Protein AF-R8W109-F1 (afdb_monomer)

Secondary structure (DSSP, 8-state):
--GGGGTTHHHHHHHHHHTSHHHHHHHHHHHHHHH-TT--HHHHHHHHHHHHHHHHHHHHHH-HHHHHHHHHHHHHTTS-SSHHHHHHHHHHHHHHTT-

Structure (mmCIF, N/CA/C/O backbone):
data_AF-R8W109-F1
#
_entry.id   AF-R8W109-F1
#
loop_
_atom_site.group_PDB
_atom_site.id
_atom_site.type_symbol
_atom_site.label_atom_id
_atom_site.label_alt_id
_atom_site.label_comp_id
_atom_site.label_asym_id
_atom_site.label_entity_id
_atom_site.label_seq_id
_atom_site.pdbx_PDB_ins_code
_atom_site.Cartn_x
_atom_site.Cartn_y
_atom_site.Cartn_z
_atom_site.occupancy
_atom_site.B_iso_or_equiv
_atom_site.auth_seq_id
_atom_site.auth_comp_id
_atom_site.auth_asym_id
_atom_site.auth_atom_id
_atom_site.pdbx_PDB_model_num
ATOM 1 N N . MET A 1 1 ? 6.113 -9.562 -24.588 1.00 45.81 1 MET A N 1
ATOM 2 C CA . MET A 1 1 ? 5.800 -8.290 -23.892 1.00 45.81 1 MET A CA 1
ATOM 3 C C . MET A 1 1 ? 4.538 -8.338 -23.015 1.00 45.81 1 MET A C 1
ATOM 5 O O . MET A 1 1 ? 4.368 -7.432 -22.215 1.00 45.81 1 MET A O 1
ATOM 9 N N . ALA A 1 2 ? 3.655 -9.348 -23.111 1.00 50.66 2 ALA A N 1
ATOM 10 C CA . ALA A 1 2 ? 2.463 -9.446 -22.248 1.00 50.66 2 ALA A CA 1
ATOM 11 C C . ALA A 1 2 ? 2.728 -10.100 -20.873 1.00 50.66 2 ALA A C 1
ATOM 13 O O . ALA A 1 2 ? 2.061 -9.752 -19.906 1.00 50.66 2 ALA A O 1
ATOM 14 N N . GLU A 1 3 ? 3.723 -10.989 -20.768 1.00 47.72 3 GLU A N 1
ATOM 15 C CA . GLU A 1 3 ? 4.036 -11.719 -19.523 1.00 47.72 3 GLU A CA 1
ATOM 16 C C . GLU A 1 3 ? 4.489 -10.812 -18.372 1.00 47.72 3 GLU A C 1
ATOM 18 O O . GLU A 1 3 ? 4.280 -11.135 -17.210 1.00 47.72 3 GLU A O 1
ATOM 23 N N . TRP A 1 4 ? 5.041 -9.636 -18.673 1.00 49.56 4 TRP A N 1
ATOM 24 C CA . TRP A 1 4 ? 5.592 -8.733 -17.659 1.00 49.56 4 TRP A CA 1
ATOM 25 C C . TRP A 1 4 ? 4.500 -7.958 -16.907 1.00 49.56 4 TRP A C 1
ATOM 27 O O . TRP A 1 4 ? 4.735 -7.480 -15.804 1.00 49.56 4 TRP A O 1
ATOM 37 N N . ARG A 1 5 ? 3.273 -7.893 -17.453 1.00 54.62 5 ARG A N 1
ATOM 38 C CA . ARG A 1 5 ? 2.106 -7.319 -16.757 1.00 54.62 5 ARG A CA 1
ATOM 39 C C . ARG A 1 5 ? 1.607 -8.187 -15.600 1.00 54.62 5 ARG A C 1
ATOM 41 O O . ARG A 1 5 ? 0.811 -7.699 -14.806 1.00 54.62 5 ARG A O 1
ATOM 48 N N . LEU A 1 6 ? 2.043 -9.447 -15.510 1.00 57.78 6 LEU A N 1
ATOM 49 C CA . LEU A 1 6 ? 1.655 -10.340 -14.417 1.00 57.78 6 LEU A CA 1
ATOM 50 C C . LEU A 1 6 ? 2.437 -10.064 -13.130 1.00 57.78 6 LEU A C 1
ATOM 52 O O . LEU A 1 6 ? 1.918 -10.321 -12.042 1.00 57.78 6 LEU A O 1
ATOM 56 N N . TYR A 1 7 ? 3.646 -9.500 -13.222 1.00 60.56 7 TYR A N 1
ATOM 57 C CA . TYR A 1 7 ? 4.516 -9.340 -12.063 1.00 60.56 7 TYR A CA 1
ATOM 58 C C . TYR A 1 7 ? 3.978 -8.256 -11.119 1.00 60.56 7 TYR A C 1
ATOM 60 O O . TYR A 1 7 ? 3.990 -7.069 -11.424 1.00 60.56 7 TYR A O 1
ATOM 68 N N . GLY A 1 8 ? 3.420 -8.684 -9.984 1.00 64.69 8 GLY A N 1
ATOM 69 C CA . GLY A 1 8 ? 2.793 -7.801 -8.996 1.00 64.69 8 GLY A CA 1
ATOM 70 C C . GLY A 1 8 ? 1.291 -7.561 -9.190 1.00 64.69 8 GLY A C 1
ATOM 71 O O . GLY A 1 8 ? 0.665 -7.057 -8.264 1.00 64.69 8 GLY A O 1
ATOM 72 N N . SER A 1 9 ? 0.691 -7.980 -10.312 1.00 74.31 9 SER A N 1
ATOM 73 C CA . SER A 1 9 ? -0.764 -7.868 -10.533 1.00 74.31 9 SER A CA 1
ATOM 74 C C . SER A 1 9 ? -1.562 -8.655 -9.492 1.00 74.31 9 SER A C 1
ATOM 76 O O . SER A 1 9 ? -2.386 -8.078 -8.798 1.00 74.31 9 SER A O 1
ATOM 78 N N . ASP A 1 10 ? -1.203 -9.915 -9.243 1.00 79.06 10 ASP A N 1
ATOM 79 C CA . ASP A 1 10 ? -1.842 -10.725 -8.201 1.00 79.06 10 ASP A CA 1
ATOM 80 C C . ASP A 1 10 ? -1.673 -10.132 -6.792 1.00 79.06 10 ASP A C 1
ATOM 82 O O . ASP A 1 10 ? -2.545 -10.286 -5.938 1.00 79.06 10 ASP A O 1
ATOM 86 N N . ARG A 1 11 ? -0.532 -9.485 -6.513 1.00 77.94 11 ARG A N 1
ATOM 87 C CA . ARG A 1 11 ? -0.266 -8.836 -5.216 1.00 77.94 11 ARG A CA 1
ATOM 88 C C . ARG A 1 11 ? -1.127 -7.590 -5.055 1.00 77.94 11 ARG A C 1
ATOM 90 O O . ARG A 1 11 ? -1.739 -7.410 -4.008 1.00 77.94 11 ARG A O 1
ATOM 97 N N . LYS A 1 12 ? -1.204 -6.783 -6.112 1.00 81.31 12 LYS A N 1
ATOM 98 C CA . LYS A 1 12 ? -2.060 -5.606 -6.198 1.00 81.31 12 LYS A CA 1
ATOM 99 C C . LYS A 1 12 ? -3.531 -5.990 -6.043 1.00 81.31 12 LYS A C 1
ATOM 101 O O . LYS A 1 12 ? -4.195 -5.443 -5.177 1.00 81.31 12 LYS A O 1
ATOM 106 N N . ASP A 1 13 ? -4.014 -6.962 -6.809 1.00 84.62 13 ASP A N 1
ATOM 107 C CA . ASP A 1 13 ? -5.417 -7.386 -6.797 1.00 84.62 13 ASP A CA 1
ATOM 108 C C . ASP A 1 13 ? -5.834 -7.973 -5.442 1.00 84.62 13 ASP A C 1
ATOM 110 O O . ASP A 1 13 ? -6.990 -7.850 -5.036 1.00 84.62 13 ASP A O 1
ATOM 114 N N . ARG A 1 14 ? -4.911 -8.634 -4.729 1.00 84.44 14 ARG A N 1
ATOM 115 C CA . ARG A 1 14 ? -5.151 -9.064 -3.345 1.00 84.44 14 ARG A CA 1
ATOM 116 C C . ARG A 1 14 ? -5.232 -7.874 -2.399 1.00 84.44 14 ARG A C 1
ATOM 118 O O . ARG A 1 14 ? -6.205 -7.776 -1.665 1.00 84.44 14 ARG A O 1
ATOM 125 N N . PHE A 1 15 ? -4.262 -6.967 -2.462 1.00 86.44 15 PHE A N 1
ATOM 126 C CA . PHE A 1 15 ? -4.229 -5.787 -1.602 1.00 86.44 15 PHE A CA 1
ATOM 127 C C . PHE A 1 15 ? -5.445 -4.871 -1.823 1.00 86.44 15 PHE A C 1
ATOM 129 O O . PHE A 1 15 ? -6.066 -4.424 -0.870 1.00 86.44 15 PHE A O 1
ATOM 136 N N . GLU A 1 16 ? -5.873 -4.655 -3.069 1.00 86.56 16 GLU A N 1
ATOM 137 C CA . GLU A 1 16 ? -7.051 -3.832 -3.378 1.00 86.56 16 GLU A CA 1
ATOM 138 C C . GLU A 1 16 ? -8.356 -4.403 -2.806 1.00 86.56 16 GLU A C 1
ATOM 140 O O . GLU A 1 16 ? -9.246 -3.635 -2.441 1.00 86.56 16 GLU A O 1
ATOM 145 N N . LYS A 1 17 ? -8.475 -5.732 -2.673 1.00 86.44 17 LYS A N 1
ATOM 146 C CA . LYS A 1 17 ? -9.634 -6.356 -2.012 1.00 86.44 17 LYS A CA 1
ATOM 147 C C . LYS A 1 17 ? -9.683 -6.053 -0.518 1.00 86.44 17 LYS A C 1
ATOM 149 O O . LYS A 1 17 ? -10.774 -5.993 0.031 1.00 86.44 17 LYS A O 1
ATOM 154 N N . GLU A 1 18 ? -8.534 -5.843 0.117 1.00 85.50 18 GLU A N 1
ATOM 155 C CA . GLU A 1 18 ? -8.429 -5.503 1.542 1.00 85.50 18 GLU A CA 1
ATOM 156 C C . GLU A 1 18 ? -8.753 -4.021 1.807 1.00 85.50 18 GLU A C 1
ATOM 158 O O . GLU A 1 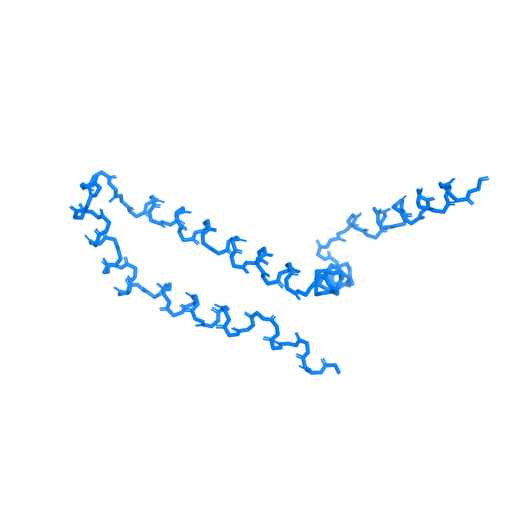18 ? -9.101 -3.649 2.924 1.00 85.50 18 GLU A O 1
ATOM 163 N N . LEU A 1 19 ? -8.711 -3.171 0.773 1.00 88.38 19 LEU A N 1
ATOM 164 C CA . LEU A 1 19 ? -8.985 -1.732 0.872 1.00 88.38 19 LEU A CA 1
ATOM 165 C C . LEU A 1 19 ? -10.476 -1.364 0.776 1.00 88.38 19 LEU A C 1
ATOM 167 O O . LEU A 1 19 ? -10.816 -0.177 0.736 1.00 88.38 19 LEU A O 1
ATOM 171 N N . VAL A 1 20 ? -11.386 -2.341 0.714 1.00 91.94 20 VAL A N 1
ATOM 172 C CA . VAL A 1 20 ? -12.825 -2.045 0.694 1.00 91.94 20 VAL A CA 1
ATOM 173 C C . VAL A 1 20 ? -13.307 -1.598 2.083 1.00 91.94 20 VAL A C 1
ATOM 175 O O . VAL A 1 20 ? -12.803 -2.092 3.092 1.00 91.94 20 VAL A O 1
ATOM 178 N N . PRO A 1 21 ? -14.299 -0.687 2.173 1.00 90.94 21 PRO A N 1
ATOM 179 C CA . PRO A 1 21 ? -14.720 -0.113 3.453 1.00 90.94 21 PRO A CA 1
ATOM 180 C C . PRO A 1 21 ? -15.086 -1.139 4.533 1.00 90.94 21 PRO A C 1
ATOM 182 O O . PRO A 1 21 ? -14.745 -0.930 5.694 1.00 90.94 21 PRO A O 1
ATOM 185 N N . ASP A 1 22 ? -15.737 -2.244 4.163 1.00 92.19 22 ASP A N 1
ATOM 186 C CA . ASP A 1 22 ? -16.158 -3.281 5.113 1.00 92.19 22 ASP A CA 1
ATOM 187 C C . ASP A 1 22 ? -14.961 -4.045 5.707 1.00 92.19 22 ASP A C 1
ATOM 189 O O . ASP A 1 22 ? -14.906 -4.274 6.917 1.00 92.19 22 ASP A O 1
ATOM 193 N N . GLU A 1 23 ? -13.965 -4.375 4.879 1.00 90.56 23 GLU A N 1
ATOM 194 C CA . GLU A 1 23 ? -12.730 -5.047 5.308 1.00 90.56 23 GLU A CA 1
ATOM 195 C C . GLU A 1 23 ? -11.862 -4.114 6.159 1.00 90.56 23 GLU A C 1
ATOM 197 O O . GLU A 1 23 ? -11.339 -4.517 7.201 1.00 90.56 23 GLU A O 1
ATOM 202 N N . LEU A 1 24 ? -11.771 -2.832 5.788 1.00 93.19 24 LEU A N 1
ATOM 203 C CA . LEU A 1 24 ? -11.090 -1.816 6.593 1.00 93.19 24 LEU A CA 1
ATOM 204 C C . LEU A 1 24 ? -11.786 -1.587 7.938 1.00 93.19 24 LEU A C 1
ATOM 206 O O . LEU A 1 24 ? -11.110 -1.429 8.952 1.00 93.19 24 LEU A O 1
ATOM 210 N N . ALA A 1 25 ? -13.120 -1.600 7.981 1.00 93.88 25 ALA A N 1
ATOM 211 C CA . ALA A 1 25 ? -13.875 -1.461 9.225 1.00 93.88 25 ALA A CA 1
ATOM 212 C C . ALA A 1 25 ? -13.653 -2.659 10.158 1.00 93.88 25 ALA A C 1
ATOM 214 O O . ALA A 1 25 ? -13.418 -2.479 11.356 1.00 93.88 25 ALA A O 1
ATOM 215 N N . TYR A 1 26 ? -13.671 -3.876 9.609 1.00 94.56 26 TYR A N 1
ATOM 216 C CA . TYR A 1 26 ? -13.330 -5.082 10.358 1.00 94.56 26 TYR A CA 1
ATOM 217 C C . TYR A 1 26 ? -11.887 -5.029 10.880 1.00 94.56 26 TYR A C 1
ATOM 219 O O . TYR A 1 26 ? -11.635 -5.278 12.060 1.00 94.56 26 TYR A O 1
ATOM 227 N N . THR A 1 27 ? -10.948 -4.618 10.030 1.00 94.25 27 THR A N 1
ATOM 228 C CA . THR A 1 27 ? -9.527 -4.489 10.372 1.00 94.25 27 THR A CA 1
ATOM 229 C C . THR A 1 27 ? -9.303 -3.439 11.464 1.00 94.25 27 THR A C 1
ATOM 231 O O . THR A 1 27 ? -8.576 -3.696 12.424 1.00 94.25 27 THR A O 1
ATOM 234 N N . LEU A 1 28 ? -9.983 -2.290 11.383 1.00 95.94 28 LEU A N 1
ATOM 235 C CA . LEU A 1 28 ? -9.965 -1.261 12.424 1.00 95.94 28 LEU A CA 1
ATOM 236 C C . LEU A 1 28 ? -10.450 -1.819 13.762 1.00 95.94 28 LEU A C 1
ATOM 238 O O . LEU A 1 28 ? -9.789 -1.626 14.778 1.00 95.94 28 LEU A O 1
ATOM 242 N N . MET A 1 29 ? -11.573 -2.545 13.760 1.00 96.38 29 MET A N 1
ATOM 243 C CA . MET A 1 29 ? -12.123 -3.169 14.965 1.00 96.38 29 MET A CA 1
ATOM 244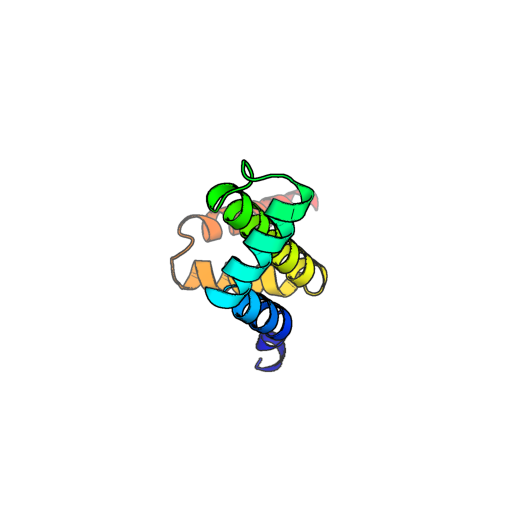 C C . MET A 1 29 ? -11.128 -4.158 15.588 1.00 96.38 29 MET A C 1
ATOM 246 O O . MET A 1 29 ? -10.962 -4.184 16.809 1.00 96.38 29 MET A O 1
ATOM 250 N N . CYS A 1 30 ? -10.440 -4.955 14.767 1.00 96.06 30 CYS A N 1
ATOM 251 C CA . CYS A 1 30 ? -9.396 -5.861 15.235 1.00 96.06 30 CYS A CA 1
ATOM 252 C C . CYS A 1 30 ? -8.226 -5.108 15.879 1.00 96.06 30 CYS A C 1
ATOM 254 O O . CYS A 1 30 ? -7.805 -5.480 16.972 1.00 96.06 30 CYS A O 1
ATOM 256 N N . TYR A 1 31 ? -7.731 -4.036 15.256 1.00 96.12 31 TYR A N 1
ATOM 257 C CA . TYR A 1 31 ? -6.652 -3.238 15.841 1.00 96.12 31 TYR A CA 1
ATOM 258 C C . TYR A 1 31 ? -7.085 -2.521 17.117 1.00 96.12 31 TYR A C 1
ATOM 260 O O . TYR A 1 31 ? -6.347 -2.541 18.094 1.00 96.12 31 TYR A O 1
ATOM 268 N N . GLN A 1 32 ? -8.294 -1.966 17.164 1.00 97.12 32 GLN A N 1
ATOM 269 C CA . GLN A 1 32 ? -8.831 -1.308 18.357 1.00 97.12 32 GLN A CA 1
ATOM 270 C C . GLN A 1 32 ? -8.988 -2.259 19.544 1.00 97.12 32 GLN A C 1
ATOM 272 O O . GLN A 1 32 ? -8.827 -1.847 20.692 1.00 97.12 32 GLN A O 1
ATOM 277 N N . LYS A 1 33 ? -9.264 -3.542 19.283 1.00 96.88 33 LYS A N 1
ATOM 278 C CA . LYS A 1 33 ? -9.326 -4.570 20.325 1.00 96.88 33 LYS A CA 1
ATOM 279 C C . LYS A 1 33 ? -7.974 -4.783 21.018 1.00 96.88 33 LYS A C 1
ATOM 281 O O . LYS A 1 33 ? -7.956 -5.022 22.221 1.00 96.88 33 LYS A O 1
ATOM 2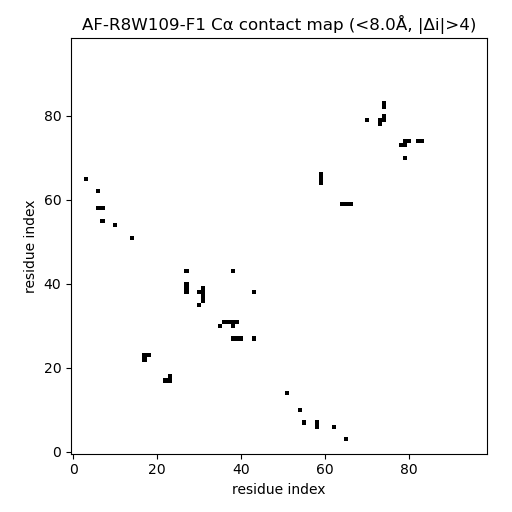86 N N . GLU A 1 34 ? -6.873 -4.691 20.277 1.00 96.06 34 GLU A N 1
ATOM 287 C CA . GLU A 1 34 ? -5.524 -4.980 20.783 1.00 96.06 34 GLU A CA 1
ATOM 288 C C . GLU A 1 34 ? -4.752 -3.711 21.197 1.00 96.06 34 GLU A C 1
ATOM 290 O O . GLU A 1 34 ? -3.987 -3.734 22.157 1.00 96.06 34 GLU A O 1
ATOM 295 N N . LEU A 1 35 ? -4.961 -2.594 20.493 1.00 94.06 35 LEU A N 1
ATOM 296 C CA . LEU A 1 35 ? -4.234 -1.326 20.659 1.00 94.06 35 LEU A CA 1
ATOM 297 C C . LEU A 1 35 ? -5.051 -0.248 21.390 1.00 94.06 35 LEU A C 1
ATOM 299 O 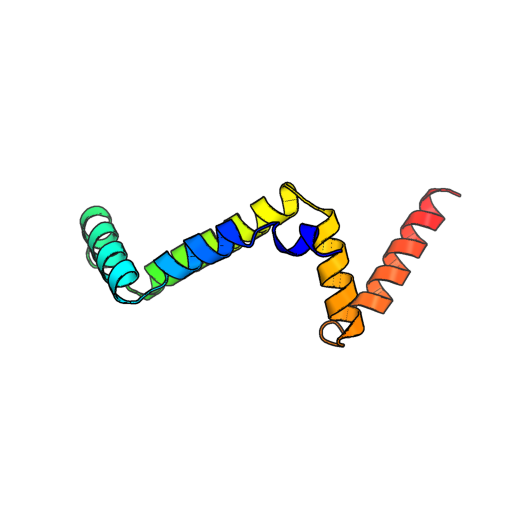O . LEU A 1 35 ? -4.511 0.795 21.751 1.00 94.06 35 LEU A O 1
ATOM 303 N N . GLY A 1 36 ? -6.340 -0.496 21.633 1.00 95.19 36 GLY A N 1
ATOM 304 C CA . GLY A 1 36 ? -7.262 0.454 22.248 1.00 95.19 36 GLY A CA 1
ATOM 305 C C . GLY A 1 36 ? -7.920 1.412 21.248 1.00 95.19 36 GLY A C 1
ATOM 306 O O . GLY A 1 36 ? -7.559 1.491 20.077 1.00 95.19 36 GLY A O 1
ATOM 307 N N . MET A 1 37 ? -8.909 2.169 21.733 1.00 93.12 37 MET A N 1
ATOM 308 C CA . MET A 1 37 ? -9.730 3.080 20.914 1.00 93.12 37 MET A CA 1
ATOM 309 C C . MET A 1 37 ? -8.979 4.324 20.416 1.00 93.12 37 MET A C 1
ATOM 311 O O . MET A 1 37 ? -9.509 5.058 19.587 1.00 93.12 37 MET A O 1
ATOM 315 N N . GLU A 1 38 ? -7.771 4.573 20.928 1.00 94.75 38 GLU A N 1
ATOM 316 C CA . GLU A 1 38 ? -6.872 5.613 20.412 1.00 94.75 38 GLU A CA 1
ATOM 317 C C . GLU A 1 38 ? -6.375 5.275 19.002 1.00 94.75 38 GLU A C 1
ATOM 319 O O . GLU A 1 38 ? -6.085 6.182 18.229 1.00 94.75 38 GLU A O 1
ATOM 324 N N . PHE A 1 39 ? -6.334 3.986 18.645 1.00 95.19 39 PHE A N 1
ATOM 325 C CA . PHE A 1 39 ? -6.055 3.554 17.285 1.00 95.19 39 PHE A CA 1
ATOM 326 C C . PHE A 1 39 ? -7.279 3.819 16.398 1.00 95.19 39 PHE A C 1
ATOM 328 O O . PHE A 1 39 ? -8.307 3.138 16.485 1.00 95.19 39 PHE A O 1
ATOM 335 N N . GLY A 1 40 ? -7.188 4.848 15.562 1.00 95.19 40 GLY A N 1
ATOM 336 C CA . GLY A 1 40 ? -8.265 5.313 14.709 1.00 95.19 40 GLY A CA 1
ATOM 337 C C . GLY A 1 40 ? -8.036 5.019 13.231 1.00 95.19 40 GLY A C 1
ATOM 338 O O . GLY A 1 40 ? -7.140 4.289 12.809 1.00 95.19 40 GLY A O 1
ATOM 339 N N . VAL A 1 41 ? -8.895 5.629 12.417 1.00 94.50 41 VAL A N 1
ATOM 340 C CA . VAL A 1 41 ? -8.779 5.592 10.955 1.00 94.50 41 VAL A CA 1
ATOM 341 C C . VAL A 1 41 ? -7.435 6.153 10.461 1.00 94.50 41 VAL A C 1
ATOM 343 O O . VAL A 1 41 ? -6.862 5.533 9.568 1.00 94.50 41 VAL A O 1
ATOM 346 N N . PRO A 1 42 ? -6.889 7.268 10.995 1.00 95.44 42 PRO A N 1
ATOM 347 C CA . PRO A 1 42 ? -5.600 7.783 10.531 1.00 95.44 42 PRO A CA 1
ATOM 348 C C . PRO A 1 42 ? -4.455 6.776 10.702 1.00 95.44 42 PRO A C 1
ATOM 350 O O . PRO A 1 42 ? -3.681 6.571 9.769 1.00 95.44 42 PRO A O 1
ATOM 353 N N . GLU A 1 43 ? -4.381 6.110 11.855 1.00 96.25 43 GLU A N 1
ATOM 354 C CA . GLU A 1 43 ? -3.355 5.107 12.146 1.00 96.25 43 GLU A CA 1
ATOM 355 C C . GLU A 1 43 ? -3.516 3.869 11.257 1.00 96.25 43 GLU A C 1
ATOM 357 O O . GLU A 1 43 ? -2.527 3.354 10.732 1.00 96.25 43 GLU A O 1
ATOM 362 N N . LEU A 1 44 ? -4.758 3.425 11.022 1.00 95.81 44 LEU A N 1
ATOM 363 C CA . LEU A 1 44 ? -5.041 2.334 10.088 1.00 95.81 44 LEU A CA 1
ATOM 364 C C . LEU A 1 44 ? -4.574 2.670 8.667 1.00 95.81 44 LEU A C 1
ATOM 366 O O . LEU A 1 44 ? -3.909 1.858 8.030 1.00 95.81 44 LEU A O 1
ATOM 370 N N . LEU A 1 45 ? -4.896 3.864 8.169 1.00 94.31 45 LEU A N 1
ATOM 371 C CA . LEU A 1 45 ? -4.511 4.276 6.819 1.00 94.31 45 LEU A CA 1
ATOM 372 C C . LEU A 1 45 ? -2.990 4.382 6.662 1.00 94.31 45 LEU A C 1
ATOM 374 O O . LEU A 1 45 ? -2.463 4.033 5.604 1.00 94.31 45 LEU A O 1
ATOM 378 N N . GLU A 1 46 ? -2.270 4.813 7.702 1.00 95.56 46 GLU A N 1
ATOM 379 C CA . GLU A 1 46 ? -0.807 4.826 7.664 1.00 95.56 46 GLU A CA 1
ATOM 380 C C . GLU A 1 46 ? -0.233 3.398 7.647 1.00 95.56 46 GLU A C 1
ATOM 382 O O . GLU A 1 46 ? 0.708 3.134 6.896 1.00 95.56 46 GLU A O 1
ATOM 387 N N . LEU A 1 47 ? -0.829 2.445 8.379 1.00 94.31 47 LEU A N 1
ATOM 388 C CA . LEU A 1 47 ? -0.445 1.030 8.281 1.00 94.31 47 LEU A CA 1
ATOM 389 C C . LEU A 1 47 ? -0.684 0.459 6.878 1.00 94.31 47 LEU A C 1
ATOM 391 O O . LEU A 1 47 ? 0.203 -0.201 6.336 1.00 94.31 47 LEU A O 1
ATOM 395 N N . GLU A 1 48 ? -1.837 0.728 6.266 1.00 93.94 48 GLU A N 1
ATOM 396 C CA . GLU A 1 48 ? -2.129 0.254 4.907 1.00 93.94 48 GLU A CA 1
ATOM 397 C C . GLU A 1 48 ? -1.177 0.864 3.873 1.00 93.94 48 GLU A C 1
ATOM 399 O O . GLU A 1 48 ? -0.681 0.174 2.982 1.00 93.94 48 GLU A O 1
ATOM 404 N N . LYS A 1 49 ? -0.812 2.138 4.034 1.00 93.75 49 LYS A N 1
ATOM 405 C CA . LYS A 1 49 ? 0.221 2.778 3.214 1.00 93.75 49 LYS A CA 1
ATOM 406 C C . LYS A 1 49 ? 1.586 2.096 3.365 1.00 93.75 49 LYS A C 1
ATOM 408 O O . LYS A 1 49 ? 2.259 1.865 2.361 1.00 93.75 49 LYS A O 1
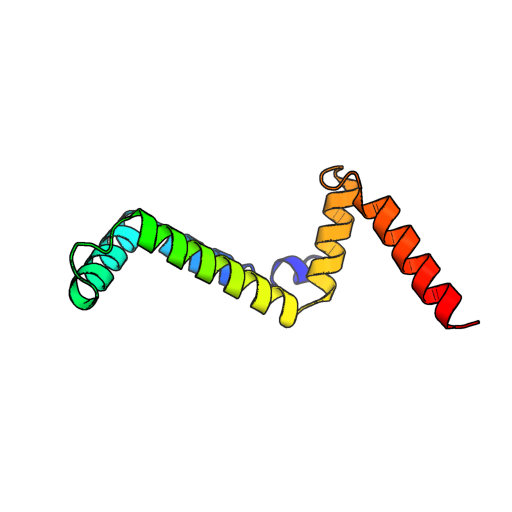ATOM 413 N N . ILE A 1 50 ? 1.999 1.745 4.585 1.00 94.12 50 ILE A N 1
ATOM 414 C CA . ILE A 1 50 ? 3.256 1.015 4.828 1.00 94.12 50 ILE A CA 1
ATOM 415 C C . ILE A 1 50 ? 3.221 -0.373 4.170 1.00 94.12 50 ILE A C 1
ATOM 417 O O . ILE A 1 50 ? 4.198 -0.772 3.527 1.00 94.12 50 ILE A O 1
ATOM 421 N N . LYS A 1 51 ? 2.096 -1.094 4.271 1.00 91.38 51 LYS A N 1
ATOM 422 C CA . LYS A 1 51 ? 1.904 -2.390 3.599 1.00 91.38 51 LYS A CA 1
ATOM 423 C C . LYS A 1 51 ? 2.013 -2.251 2.082 1.00 91.38 51 LYS A C 1
ATOM 425 O O . LYS A 1 51 ? 2.755 -3.009 1.460 1.00 91.38 51 LYS A O 1
ATOM 430 N N . ALA A 1 52 ? 1.357 -1.249 1.496 1.00 90.50 52 ALA A N 1
ATOM 431 C CA . ALA A 1 52 ? 1.426 -0.977 0.062 1.00 90.50 52 ALA A CA 1
ATOM 432 C C . ALA A 1 52 ? 2.870 -0.732 -0.406 1.00 90.50 52 ALA A C 1
ATOM 434 O O . ALA A 1 52 ? 3.316 -1.329 -1.385 1.00 90.50 52 ALA A O 1
ATOM 435 N N . LEU A 1 53 ? 3.625 0.105 0.317 1.00 89.31 53 LEU A N 1
ATOM 436 C CA . LEU A 1 53 ? 5.032 0.378 0.005 1.00 89.31 53 LEU A CA 1
ATOM 437 C C . LEU A 1 53 ? 5.900 -0.881 0.115 1.00 89.31 53 LEU A C 1
ATOM 439 O O . LEU A 1 53 ? 6.755 -1.106 -0.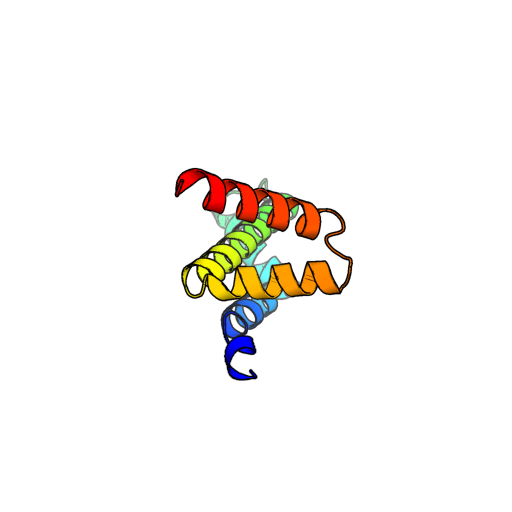740 1.00 89.31 53 LEU A O 1
ATOM 443 N N . THR A 1 54 ? 5.649 -1.724 1.119 1.00 88.38 54 THR A N 1
ATOM 444 C CA . THR A 1 54 ? 6.345 -3.009 1.287 1.00 88.38 54 THR A CA 1
ATOM 445 C C . THR A 1 54 ? 6.069 -3.950 0.115 1.00 88.38 54 THR A C 1
ATOM 447 O O . THR A 1 54 ? 7.006 -4.483 -0.469 1.00 88.38 54 THR A O 1
ATOM 450 N N . LEU A 1 55 ? 4.807 -4.091 -0.300 1.00 85.62 55 LEU A N 1
ATOM 451 C CA . LEU A 1 55 ? 4.422 -4.932 -1.439 1.00 85.62 55 LEU A CA 1
ATOM 452 C C . LEU A 1 55 ? 5.042 -4.452 -2.758 1.00 85.62 55 LEU A C 1
ATOM 454 O O . LEU A 1 55 ? 5.439 -5.270 -3.589 1.00 85.62 55 LEU A O 1
ATOM 458 N N . ILE A 1 56 ? 5.142 -3.133 -2.954 1.00 83.75 56 ILE A N 1
ATOM 459 C CA . ILE A 1 56 ? 5.832 -2.546 -4.109 1.00 83.75 56 ILE A CA 1
ATOM 460 C C . ILE A 1 56 ? 7.325 -2.884 -4.059 1.00 83.75 56 ILE A C 1
ATOM 462 O O . ILE A 1 56 ? 7.882 -3.313 -5.068 1.00 83.75 56 ILE A O 1
ATOM 466 N N . ALA A 1 57 ? 7.969 -2.725 -2.900 1.00 85.38 57 ALA A N 1
ATOM 467 C CA . ALA A 1 57 ? 9.384 -3.040 -2.730 1.00 85.38 57 ALA A CA 1
ATOM 468 C C . ALA A 1 57 ? 9.677 -4.530 -2.967 1.00 85.38 57 ALA A C 1
ATOM 470 O O . ALA A 1 57 ? 10.636 -4.852 -3.662 1.00 85.38 57 ALA A O 1
ATOM 471 N N . GL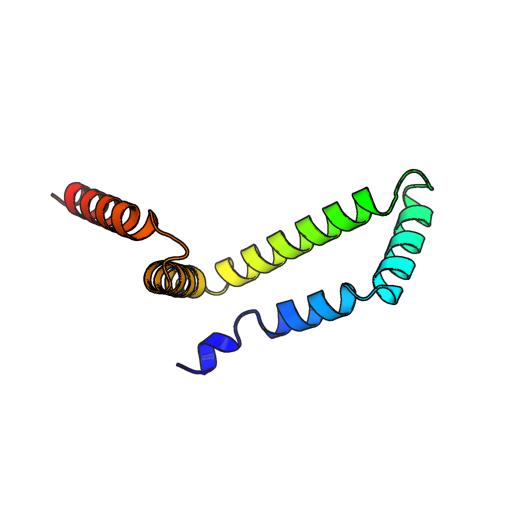U A 1 58 ? 8.829 -5.432 -2.465 1.00 83.25 58 GLU A N 1
ATOM 472 C CA . GLU A 1 58 ? 8.919 -6.871 -2.739 1.00 83.25 58 GLU A CA 1
ATOM 473 C C . GLU A 1 58 ? 8.774 -7.172 -4.233 1.00 83.25 58 GLU A C 1
ATOM 475 O O . GLU A 1 58 ? 9.586 -7.899 -4.797 1.00 83.25 58 GLU A O 1
ATOM 480 N N . ALA A 1 59 ? 7.779 -6.578 -4.901 1.00 81.50 59 ALA A N 1
ATOM 481 C CA . ALA A 1 59 ? 7.574 -6.777 -6.333 1.00 81.50 59 ALA A CA 1
ATOM 482 C C . ALA A 1 59 ? 8.763 -6.275 -7.172 1.00 81.50 59 ALA A C 1
ATOM 484 O O . ALA A 1 59 ? 9.120 -6.916 -8.158 1.00 81.50 59 ALA A O 1
ATOM 485 N N . ILE A 1 60 ? 9.384 -5.159 -6.775 1.00 81.75 60 ILE A N 1
ATOM 486 C CA . ILE A 1 60 ? 10.607 -4.642 -7.404 1.00 81.75 60 ILE A CA 1
ATOM 487 C C . ILE A 1 60 ? 11.795 -5.561 -7.117 1.00 81.75 60 ILE A C 1
ATOM 489 O O . ILE A 1 60 ? 12.574 -5.828 -8.021 1.00 81.75 60 ILE A O 1
ATOM 493 N N . ASN A 1 61 ? 11.955 -6.049 -5.887 1.00 82.88 61 ASN A N 1
ATOM 494 C CA . ASN A 1 61 ? 13.056 -6.944 -5.534 1.00 82.88 61 ASN A CA 1
ATOM 495 C C . ASN A 1 61 ? 12.998 -8.261 -6.320 1.00 82.88 61 ASN A C 1
ATOM 497 O O . ASN A 1 61 ? 14.023 -8.764 -6.771 1.00 82.88 61 ASN A O 1
ATOM 501 N N . ASP A 1 62 ? 11.796 -8.799 -6.499 1.00 82.25 62 ASP A N 1
ATOM 502 C CA . ASP A 1 62 ? 11.574 -10.024 -7.256 1.00 82.25 62 ASP A CA 1
ATOM 503 C C . ASP A 1 62 ? 11.795 -9.841 -8.778 1.00 82.25 62 ASP A C 1
ATOM 505 O O . ASP A 1 62 ? 12.153 -10.799 -9.465 1.00 82.25 62 ASP A O 1
ATOM 509 N N . ALA A 1 63 ? 11.587 -8.628 -9.311 1.00 80.88 63 ALA A N 1
ATOM 510 C CA . ALA A 1 63 ? 11.813 -8.282 -10.719 1.00 80.88 63 ALA A CA 1
ATOM 511 C C . ALA A 1 63 ? 12.328 -6.832 -10.882 1.00 80.88 63 ALA A C 1
ATOM 513 O O . ALA A 1 63 ? 11.555 -5.930 -11.230 1.00 80.88 63 ALA A O 1
ATOM 514 N N . PRO A 1 64 ? 13.630 -6.574 -10.659 1.00 77.25 64 PRO A N 1
ATOM 515 C CA . PRO A 1 64 ? 14.194 -5.221 -10.683 1.00 77.25 64 PRO A CA 1
ATOM 516 C C . PRO A 1 64 ? 14.048 -4.504 -12.032 1.00 77.25 64 PRO A C 1
ATOM 518 O O . PRO A 1 64 ? 13.902 -3.281 -12.083 1.00 77.25 64 PRO A O 1
ATOM 521 N N . GLU A 1 65 ? 14.023 -5.247 -13.140 1.00 78.00 65 GLU A N 1
ATOM 522 C CA . GLU A 1 65 ? 13.843 -4.725 -14.499 1.00 78.00 65 GLU A CA 1
ATOM 523 C C . GLU A 1 65 ? 12.474 -4.055 -14.687 1.00 78.00 65 GLU A C 1
ATOM 525 O O . GLU A 1 65 ? 12.331 -3.153 -15.516 1.00 78.00 65 GLU A O 1
ATOM 530 N N . PHE A 1 66 ? 11.476 -4.441 -13.884 1.00 74.44 66 PHE A N 1
ATOM 531 C CA . PHE A 1 66 ? 10.164 -3.800 -13.866 1.00 74.44 66 PHE A CA 1
ATOM 532 C C . PHE A 1 66 ? 10.265 -2.333 -13.442 1.00 74.44 66 PHE A C 1
ATOM 534 O O . PHE A 1 66 ? 9.583 -1.481 -14.011 1.00 74.44 66 PHE A O 1
ATOM 541 N N . LEU A 1 67 ? 11.133 -2.002 -12.480 1.00 79.38 67 LEU A N 1
ATOM 542 C CA . LEU A 1 67 ? 11.340 -0.615 -12.068 1.00 79.38 67 LEU A CA 1
ATOM 543 C C . LEU A 1 67 ? 11.880 0.221 -13.234 1.00 79.38 67 LEU A C 1
ATOM 545 O O . LEU A 1 67 ? 11.351 1.296 -13.511 1.00 79.38 67 LEU A O 1
ATOM 549 N N . LEU A 1 68 ? 12.876 -0.297 -13.955 1.00 79.88 68 LEU A N 1
ATOM 550 C CA . LEU A 1 68 ? 13.481 0.385 -15.102 1.00 79.88 68 LEU A CA 1
ATOM 551 C C . LEU A 1 68 ? 12.475 0.606 -16.241 1.00 79.88 68 LEU A C 1
ATOM 553 O O . LEU A 1 68 ? 12.413 1.706 -16.788 1.00 79.88 68 LEU A O 1
ATOM 557 N N . ASP A 1 69 ? 11.646 -0.393 -16.561 1.00 79.25 69 ASP A N 1
ATOM 558 C CA . ASP A 1 69 ? 10.603 -0.271 -17.590 1.00 79.25 69 ASP A CA 1
ATOM 559 C C . ASP A 1 69 ? 9.543 0.780 -17.215 1.00 79.25 69 ASP A C 1
ATOM 561 O O . ASP A 1 69 ? 9.174 1.631 -18.029 1.00 79.25 69 ASP A O 1
ATOM 565 N N . ASN A 1 70 ? 9.094 0.792 -15.953 1.00 76.94 70 ASN A N 1
ATOM 566 C CA . ASN A 1 70 ? 8.134 1.789 -15.476 1.00 76.94 70 ASN A CA 1
ATOM 567 C C . ASN A 1 70 ? 8.726 3.204 -15.451 1.00 76.94 70 ASN A C 1
ATOM 569 O O . ASN A 1 70 ? 8.031 4.152 -15.816 1.00 76.94 70 ASN A O 1
ATOM 573 N N . VAL A 1 71 ? 9.997 3.353 -15.071 1.00 81.38 71 VAL A N 1
ATOM 574 C CA . VAL A 1 71 ? 10.709 4.637 -15.128 1.00 81.38 71 VAL A CA 1
ATOM 575 C C . VAL A 1 71 ? 10.840 5.108 -16.578 1.00 81.38 71 VAL A C 1
ATOM 577 O O . VAL A 1 71 ? 10.475 6.242 -16.879 1.00 81.38 71 VAL A O 1
ATOM 580 N N . GLY A 1 72 ? 11.265 4.236 -17.497 1.00 78.50 72 GLY A N 1
ATOM 581 C CA . GLY A 1 72 ? 11.353 4.555 -18.924 1.00 78.50 72 GLY A CA 1
ATOM 582 C C . GLY A 1 72 ? 10.005 4.967 -19.524 1.00 78.50 72 GLY A C 1
ATOM 583 O O . GLY A 1 72 ? 9.929 5.918 -20.307 1.00 78.50 72 GLY A O 1
ATOM 584 N N . ARG A 1 73 ? 8.911 4.319 -19.106 1.00 80.25 73 ARG A N 1
ATOM 585 C CA . ARG A 1 73 ? 7.552 4.712 -19.496 1.00 80.25 73 ARG A CA 1
ATOM 586 C C . ARG A 1 73 ? 7.158 6.074 -18.925 1.00 80.25 73 ARG A C 1
ATOM 588 O O . ARG A 1 73 ? 6.676 6.911 -19.679 1.00 80.25 73 ARG A O 1
ATOM 595 N N . ALA A 1 74 ? 7.399 6.320 -17.640 1.00 78.62 74 ALA A N 1
ATOM 596 C CA . ALA A 1 74 ? 7.079 7.592 -16.993 1.00 78.62 74 ALA A CA 1
ATOM 597 C C . ALA A 1 74 ? 7.859 8.776 -17.595 1.00 78.62 74 ALA A C 1
ATOM 599 O O . ALA A 1 74 ? 7.316 9.874 -17.718 1.00 78.62 74 ALA A O 1
ATOM 600 N N . VAL A 1 75 ? 9.101 8.550 -18.035 1.00 78.56 75 VAL A N 1
ATOM 601 C CA . VAL A 1 75 ? 9.878 9.514 -18.832 1.00 78.56 75 VAL A CA 1
ATOM 602 C C . VAL A 1 75 ? 9.200 9.782 -20.174 1.00 78.56 75 VAL A C 1
ATOM 604 O O . VAL A 1 75 ? 8.961 10.934 -20.530 1.00 78.56 75 VAL A O 1
ATOM 607 N N . LYS A 1 76 ? 8.839 8.724 -20.910 1.00 78.56 76 LYS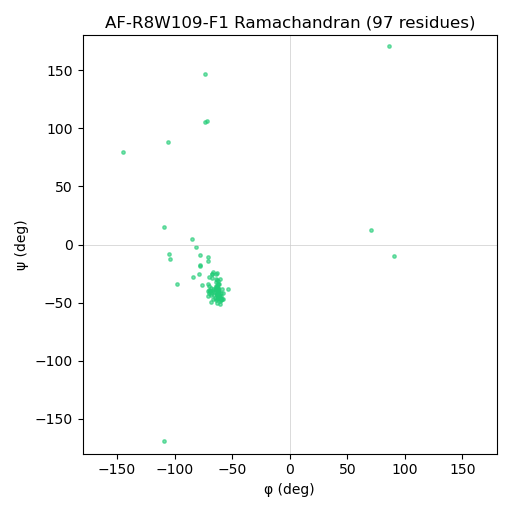 A N 1
ATOM 608 C CA . LYS A 1 76 ? 8.180 8.838 -22.220 1.00 78.56 76 LYS A CA 1
ATOM 609 C C . LYS A 1 76 ? 6.817 9.535 -22.142 1.00 78.56 76 LYS A C 1
ATOM 611 O O . LYS A 1 76 ? 6.431 10.233 -23.074 1.00 78.56 76 LYS A O 1
ATOM 616 N N . GLU A 1 77 ? 6.094 9.338 -21.047 1.00 80.38 77 GLU A N 1
ATOM 617 C CA . GLU A 1 77 ? 4.796 9.961 -20.772 1.00 80.38 77 GLU A CA 1
ATOM 618 C C . GLU A 1 77 ? 4.928 11.391 -20.216 1.00 80.38 77 GLU A C 1
ATOM 620 O O . GLU A 1 77 ? 3.919 12.055 -19.993 1.00 80.38 77 GLU A O 1
ATOM 625 N N . GLY A 1 78 ? 6.154 11.888 -20.005 1.00 73.31 78 GLY A N 1
ATOM 626 C CA . GLY A 1 78 ? 6.409 13.230 -19.479 1.00 73.31 78 GLY A CA 1
ATOM 627 C C . GLY A 1 78 ? 6.036 13.405 -18.004 1.00 73.31 78 GLY A C 1
ATOM 628 O O . GLY A 1 78 ? 6.001 14.531 -17.514 1.00 73.31 78 GLY A O 1
ATOM 629 N N . ILE A 1 79 ? 5.769 12.306 -17.290 1.00 75.44 79 ILE A N 1
ATOM 630 C CA . ILE A 1 79 ? 5.483 12.292 -15.847 1.00 75.44 79 ILE A CA 1
ATOM 631 C C . ILE A 1 79 ? 6.758 12.631 -15.072 1.00 75.44 79 ILE A C 1
ATOM 633 O O . ILE A 1 79 ? 6.723 13.378 -14.095 1.00 75.44 79 ILE A O 1
ATOM 637 N N . PHE A 1 80 ? 7.895 12.112 -15.537 1.00 65.81 80 PHE A N 1
ATOM 638 C CA . PHE A 1 80 ? 9.207 12.459 -15.015 1.00 65.81 80 PHE A CA 1
ATOM 639 C C . PHE A 1 80 ? 9.943 13.376 -15.987 1.00 65.81 80 PHE A C 1
ATOM 641 O O . PHE A 1 80 ? 10.701 12.924 -16.841 1.00 65.81 80 PHE A O 1
ATOM 648 N N . SER A 1 81 ? 9.728 14.680 -15.835 1.00 63.94 81 SER A N 1
ATOM 649 C CA . SER A 1 81 ? 10.392 15.705 -16.644 1.00 63.94 81 SER A CA 1
ATOM 650 C C . SER A 1 81 ? 11.905 15.803 -16.404 1.00 63.94 81 SER A C 1
ATOM 652 O O . SER A 1 81 ? 12.614 16.245 -17.297 1.00 63.94 81 SER A O 1
ATOM 654 N N . SER A 1 82 ? 12.409 15.364 -15.243 1.00 63.47 82 SER A N 1
ATOM 655 C CA . SER A 1 82 ? 13.832 15.448 -14.854 1.00 63.47 82 SER A CA 1
ATOM 656 C C . SER A 1 82 ? 14.614 14.132 -14.948 1.00 63.47 82 SER A C 1
ATOM 658 O O . SER A 1 82 ? 15.837 14.120 -14.844 1.00 63.47 82 SER A O 1
ATOM 660 N N . VAL A 1 83 ? 13.932 12.998 -15.121 1.00 62.81 83 VAL A N 1
ATOM 661 C CA . VAL A 1 83 ? 14.586 11.683 -15.160 1.00 62.81 83 VAL A CA 1
ATOM 662 C C . VAL A 1 83 ? 15.414 11.423 -16.428 1.00 62.81 83 VAL A C 1
ATOM 664 O O . VAL A 1 83 ? 16.445 10.773 -16.273 1.00 62.81 83 VAL A O 1
ATOM 667 N N . PRO A 1 84 ? 15.072 11.899 -17.647 1.00 62.31 84 PRO A N 1
ATOM 668 C CA . PRO A 1 84 ? 15.961 11.678 -18.790 1.00 62.31 84 PRO A CA 1
ATOM 669 C C . PRO A 1 84 ? 17.332 12.350 -18.602 1.00 62.31 84 PRO A C 1
ATOM 671 O O . PRO A 1 84 ? 18.347 11.711 -18.857 1.00 62.31 84 PRO A O 1
ATOM 674 N N . GLU A 1 85 ? 17.374 13.564 -18.042 1.00 64.00 85 GLU A N 1
ATOM 675 C CA . GLU A 1 85 ? 18.626 14.268 -17.707 1.00 64.00 85 GLU A CA 1
ATOM 676 C C . GLU A 1 85 ? 19.420 13.537 -16.606 1.00 64.00 85 GLU A C 1
ATOM 678 O O . GLU A 1 85 ? 20.643 13.418 -16.670 1.00 64.00 85 GLU A O 1
ATOM 683 N N . ALA A 1 86 ? 18.728 12.989 -15.600 1.00 64.88 86 ALA A N 1
ATOM 684 C CA . ALA A 1 86 ? 19.365 12.218 -14.533 1.00 64.88 86 ALA A CA 1
ATOM 685 C C . ALA A 1 86 ? 19.907 10.859 -15.016 1.00 64.88 86 ALA A C 1
ATOM 687 O O . ALA A 1 86 ? 20.956 10.421 -14.549 1.00 64.88 86 ALA A O 1
ATOM 688 N N . LEU A 1 87 ? 19.222 10.188 -15.948 1.00 67.62 87 LEU A N 1
ATOM 689 C CA . LEU A 1 87 ? 19.672 8.921 -16.533 1.00 67.62 87 LEU A CA 1
ATOM 690 C C . LEU A 1 87 ? 20.900 9.107 -17.428 1.00 67.62 87 LEU A C 1
ATOM 692 O O . LEU A 1 87 ? 21.808 8.283 -17.352 1.00 67.62 87 LEU A O 1
ATOM 696 N N . GLU A 1 88 ? 20.954 10.183 -18.220 1.00 68.31 88 GLU A N 1
ATOM 697 C CA . GLU A 1 88 ? 22.161 10.557 -18.972 1.00 68.31 88 GLU A CA 1
ATOM 698 C C . GLU A 1 88 ? 23.334 10.815 -18.019 1.00 68.31 88 GLU A C 1
ATOM 700 O O . GLU A 1 88 ? 24.395 10.220 -18.178 1.00 68.31 88 GLU A O 1
ATOM 705 N N . SER A 1 89 ? 23.115 11.582 -16.946 1.00 67.75 89 SER A N 1
ATOM 706 C CA . SER A 1 89 ? 24.163 11.862 -15.957 1.00 67.75 89 SER A CA 1
ATOM 707 C C . SER A 1 89 ? 24.663 10.606 -15.222 1.00 67.75 89 SER A C 1
ATOM 709 O O . SER A 1 89 ? 25.855 10.493 -14.934 1.00 67.75 89 SER A O 1
ATOM 711 N N . ILE A 1 90 ? 23.783 9.639 -14.937 1.00 72.00 90 ILE A N 1
ATOM 712 C CA . ILE A 1 90 ? 24.166 8.343 -14.352 1.00 72.00 90 ILE A CA 1
ATOM 713 C C . ILE A 1 90 ? 24.938 7.490 -15.367 1.00 72.00 90 ILE A C 1
ATOM 715 O O . ILE A 1 90 ? 25.924 6.853 -14.995 1.00 72.00 90 ILE A O 1
ATOM 719 N N . ALA A 1 91 ? 24.514 7.469 -16.633 1.00 73.00 91 ALA A N 1
ATOM 720 C CA . ALA A 1 91 ? 25.204 6.738 -17.692 1.00 73.00 91 ALA A CA 1
ATOM 721 C C . ALA A 1 91 ? 26.623 7.283 -17.920 1.00 73.00 91 ALA A C 1
ATOM 723 O O . ALA A 1 91 ? 27.570 6.496 -17.960 1.00 73.00 91 ALA A O 1
ATOM 724 N N . ASP A 1 92 ? 26.783 8.606 -17.969 1.00 74.88 92 ASP A N 1
ATOM 725 C CA . ASP A 1 92 ? 28.084 9.272 -18.086 1.00 74.88 92 ASP A CA 1
ATOM 726 C C . ASP A 1 92 ? 28.991 8.947 -16.889 1.00 74.88 92 ASP A C 1
ATOM 728 O O . ASP A 1 92 ? 30.147 8.565 -17.064 1.00 74.88 92 ASP A O 1
ATOM 732 N N . ALA A 1 93 ? 28.454 8.976 -15.664 1.00 70.88 93 ALA A N 1
ATOM 733 C CA . ALA A 1 93 ? 29.213 8.635 -14.459 1.00 70.88 93 ALA A CA 1
ATOM 734 C C . ALA A 1 93 ? 29.682 7.165 -14.414 1.00 70.88 93 ALA A C 1
ATOM 736 O O . ALA A 1 93 ? 30.715 6.865 -13.815 1.00 70.88 93 ALA A O 1
ATOM 737 N N . ILE A 1 94 ? 28.940 6.236 -15.028 1.00 71.31 94 ILE A N 1
ATOM 738 C CA . ILE A 1 94 ? 29.328 4.817 -15.139 1.00 71.31 94 ILE A CA 1
ATOM 739 C C . ILE A 1 94 ? 30.410 4.621 -16.213 1.00 71.31 94 ILE A C 1
ATOM 741 O O . ILE A 1 94 ? 31.290 3.769 -16.058 1.00 71.31 94 ILE A O 1
ATOM 745 N N . LEU A 1 95 ? 30.358 5.399 -17.296 1.00 72.25 95 LEU A N 1
ATOM 746 C CA . LEU A 1 95 ? 31.354 5.365 -18.368 1.00 72.25 95 LEU A CA 1
ATOM 747 C C . LEU A 1 95 ? 32.696 5.958 -17.907 1.00 72.25 95 LEU A C 1
ATOM 749 O O . LEU 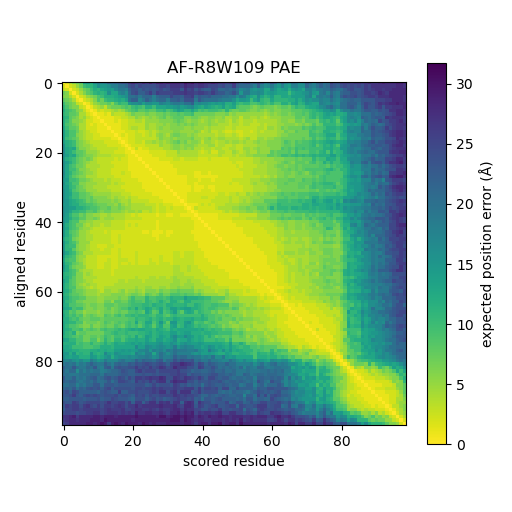A 1 95 ? 33.742 5.361 -18.164 1.00 72.25 95 LEU A O 1
ATOM 753 N N . ASP A 1 96 ? 32.666 7.045 -17.135 1.00 65.88 96 ASP A N 1
ATOM 754 C CA . ASP A 1 96 ? 33.866 7.683 -16.579 1.00 65.88 96 ASP A CA 1
ATOM 755 C C . ASP A 1 96 ? 34.592 6.820 -15.529 1.00 65.88 96 ASP A C 1
ATOM 757 O O . ASP A 1 96 ? 35.800 6.945 -15.361 1.00 65.88 96 ASP A O 1
ATOM 761 N N . GLN A 1 97 ? 33.905 5.897 -14.843 1.00 54.84 97 GLN A N 1
ATOM 762 C CA . GLN A 1 97 ? 34.538 4.984 -13.873 1.00 54.84 97 GLN A CA 1
ATOM 763 C C . GLN A 1 97 ? 35.295 3.803 -14.508 1.00 54.84 97 GLN A C 1
ATOM 765 O O . GLN A 1 97 ? 35.981 3.070 -13.795 1.00 54.84 97 GLN A O 1
ATOM 770 N N . ASN A 1 98 ? 35.170 3.598 -15.822 1.00 49.91 98 ASN A N 1
ATOM 771 C CA . ASN A 1 98 ? 35.822 2.508 -16.559 1.00 49.91 98 ASN A CA 1
ATOM 772 C C . ASN A 1 98 ? 36.959 2.990 -17.485 1.00 49.91 98 ASN A C 1
ATOM 774 O O . ASN A 1 98 ? 37.403 2.224 -18.346 1.00 49.91 98 ASN A O 1
ATOM 778 N N . THR A 1 99 ? 37.432 4.229 -17.303 1.00 47.81 99 THR A N 1
ATOM 779 C CA . THR A 1 99 ? 38.567 4.835 -18.026 1.00 47.81 99 THR A CA 1
ATOM 780 C C . THR A 1 99 ? 39.691 5.183 -17.055 1.00 47.81 99 THR A C 1
ATOM 782 O O . THR A 1 99 ? 40.870 4.998 -17.433 1.00 47.81 99 THR A O 1
#

Solvent-accessible surface area (backbone atoms only — not comparable to full-atom values): 5697 Å² total; per-residue (Å²): 129,72,74,67,67,54,73,47,43,68,58,48,60,53,52,58,63,52,68,36,71,70,50,43,51,53,50,47,55,56,46,23,72,77,69,33,80,84,52,44,70,70,58,50,52,51,51,53,51,52,50,52,54,49,54,52,51,51,43,32,70,79,38,57,65,56,53,55,53,52,49,54,48,33,37,75,70,56,74,36,78,61,49,63,64,50,50,51,54,52,51,52,56,57,56,64,74,76,114

Radius of gyration: 19.46 Å; Cα contacts (8 Å, |Δi|>4): 31; chains: 1; bounding box: 55×27×46 Å

Mean predicted aligned error: 10.95 Å

Foldseek 3Di:
DVVLVPQLPVVVVVLVVCPDPVNLVVVQVVCCVVVNPVSDPVNSVVVSVVVVVVSVVVSCVVPVVNVVVVLVVCVVVCVCVCVVVVVVVVVVVVVVVVD

Organism: NCBI:txid1203606

Sequence (99 aa):
MAEWRLYGSDRKDRFEKELVPDELAYTLMCYQKELGMEFGVPELLELEKIKALTLIAEAINDAPEFLLDNVGRAVKEGIFSSVPEALESIADAILDQNT

pLDDT: mean 80.19, std 13.76, range [45.81, 97.12]